Protein AF-A0A8X6QVX4-F1 (afdb_monomer)

pLDDT: mean 80.56, std 15.06, range [40.69, 97.25]

Mean predicted aligned error: 9.74 Å

Organism: Nephila pilipes (NCBI:txid299642)

Nearest PDB structures (foldseek):
  7o9m-assembly1_a  TM=3.312E-01  e=3.839E+00  Homo sapiens
  7a5i-assembly1_a3  TM=3.205E-01  e=4.075E+00  Homo sapiens
  7a5k-assembly1_a3  TM=3.279E-01  e=4.594E+00  Homo sapiens
  8xt3-assembly1_Lp  TM=2.777E-01  e=3.616E+00  Homo sapiens

Solvent-accessible surface area (backbone atoms only — not comparable to full-atom values): 7702 Å² total; per-residue (Å²): 132,97,72,70,75,76,50,76,46,77,44,76,45,80,43,88,92,77,45,73,47,79,46,76,24,53,27,33,75,45,76,50,63,45,95,84,62,86,44,73,48,77,42,82,43,68,60,67,99,67,78,69,75,86,73,85,58,58,79,54,67,68,58,54,50,52,37,46,75,72,70,48,82,70,91,63,50,74,60,79,96,79,72,64,96,66,84,61,88,71,80,70,89,77,87,76,55,72,89,57,41,52,48,70,78,59,43,90,64,78,82,86,125

Structure (mmCIF, N/CA/C/O backbone):
data_AF-A0A8X6QVX4-F1
#
_entry.id   AF-A0A8X6QVX4-F1
#
loop_
_atom_site.group_PDB
_atom_site.id
_atom_site.type_symbol
_atom_site.label_atom_id
_atom_site.label_alt_id
_atom_site.label_comp_id
_atom_site.label_asym_id
_atom_site.label_entity_id
_atom_site.label_seq_id
_atom_site.pdbx_PDB_ins_code
_atom_site.Cartn_x
_atom_site.Cartn_y
_atom_site.Cartn_z
_atom_site.occupancy
_atom_site.B_iso_or_equiv
_atom_site.auth_seq_id
_atom_site.auth_comp_id
_atom_site.auth_asym_id
_atom_site.auth_atom_id
_atom_site.pdbx_PDB_model_num
ATOM 1 N N . MET A 1 1 ? 2.389 8.636 11.834 1.00 57.91 1 MET A N 1
ATOM 2 C CA . MET A 1 1 ? 1.147 8.939 12.582 1.00 57.91 1 MET A CA 1
ATOM 3 C C . MET A 1 1 ? 1.170 8.143 13.879 1.00 57.91 1 MET A C 1
ATOM 5 O O . MET A 1 1 ? 1.582 6.995 13.826 1.00 57.91 1 MET A O 1
ATOM 9 N N . ASN A 1 2 ? 0.762 8.716 15.016 1.00 72.88 2 ASN A N 1
ATOM 10 C CA . ASN A 1 2 ? 0.557 7.946 16.252 1.00 72.88 2 ASN A CA 1
ATOM 11 C C . ASN A 1 2 ? -0.885 7.426 16.263 1.00 72.88 2 ASN A C 1
ATOM 13 O O . ASN A 1 2 ? -1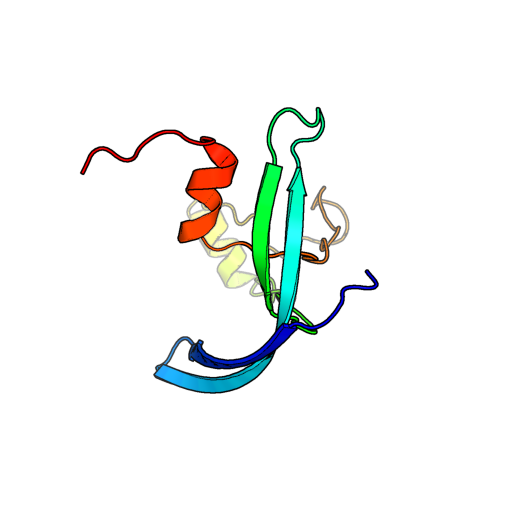.787 8.115 16.733 1.00 72.88 2 ASN A O 1
ATOM 17 N N . LEU A 1 3 ? -1.105 6.250 15.674 1.00 86.31 3 LEU A N 1
ATOM 18 C CA . LEU A 1 3 ? -2.401 5.571 15.674 1.00 86.31 3 LEU A CA 1
ATOM 19 C C . LEU A 1 3 ? -2.431 4.528 16.794 1.00 86.31 3 LEU A C 1
ATOM 21 O O . LEU A 1 3 ? -1.425 3.882 17.082 1.00 86.31 3 LEU A O 1
ATOM 25 N N . LYS A 1 4 ? -3.594 4.347 17.425 1.00 91.25 4 LYS A N 1
ATOM 26 C CA . LYS A 1 4 ? -3.796 3.284 18.414 1.00 91.25 4 LYS A CA 1
ATOM 27 C C . LYS A 1 4 ? -4.087 1.971 17.682 1.00 91.25 4 LYS A C 1
ATOM 29 O O . LYS A 1 4 ? -5.057 1.904 16.931 1.00 91.25 4 LYS A O 1
ATOM 34 N N . GLY A 1 5 ? -3.273 0.945 17.922 1.00 93.12 5 GLY A N 1
ATOM 35 C CA . GLY A 1 5 ? -3.495 -0.392 17.370 1.00 93.12 5 GLY A CA 1
ATOM 36 C C . GLY A 1 5 ? -4.800 -1.019 17.876 1.00 93.12 5 GLY A C 1
ATOM 37 O O . GLY A 1 5 ? -5.148 -0.891 19.052 1.00 93.12 5 GLY A O 1
ATOM 38 N N . LEU A 1 6 ? -5.519 -1.695 16.978 1.00 95.44 6 LEU A N 1
ATOM 39 C CA . LEU A 1 6 ? -6.782 -2.401 17.243 1.00 95.44 6 LEU A CA 1
ATOM 40 C C . LEU A 1 6 ? -6.620 -3.925 17.383 1.00 95.44 6 LEU A C 1
ATOM 42 O O . LEU A 1 6 ? -7.602 -4.644 17.570 1.00 95.44 6 LEU A O 1
ATOM 46 N N . GLY A 1 7 ? -5.385 -4.411 17.291 1.00 96.62 7 GLY A N 1
ATOM 47 C CA . GLY A 1 7 ? -5.028 -5.829 17.267 1.00 96.62 7 GLY A CA 1
ATOM 48 C C . GLY A 1 7 ? -4.478 -6.267 15.912 1.00 96.62 7 GLY A C 1
ATOM 49 O O . GLY A 1 7 ? -4.451 -5.496 14.957 1.00 96.62 7 GLY A O 1
ATOM 50 N N . GLU A 1 8 ? -4.012 -7.502 15.836 1.00 97.25 8 GLU A N 1
ATOM 51 C CA . GLU A 1 8 ? -3.323 -8.025 14.656 1.00 97.25 8 GLU A CA 1
ATOM 52 C C . GLU A 1 8 ? -4.288 -8.731 13.692 1.00 97.25 8 GLU A C 1
ATOM 54 O O . GLU A 1 8 ? -5.405 -9.109 14.066 1.00 97.25 8 GLU A O 1
ATOM 59 N N . LYS A 1 9 ? -3.874 -8.874 12.433 1.00 96.31 9 LYS A N 1
ATOM 60 C CA . LYS A 1 9 ? -4.553 -9.662 11.403 1.00 96.31 9 LYS A CA 1
ATOM 61 C C . LYS A 1 9 ? -3.522 -10.343 10.519 1.00 96.31 9 LYS A C 1
ATOM 63 O O . LYS A 1 9 ? -2.690 -9.672 9.918 1.00 96.31 9 LYS A O 1
ATOM 68 N N . THR A 1 10 ? -3.620 -11.663 10.411 1.00 96.31 10 THR A N 1
ATOM 69 C CA . THR A 1 10 ? -2.843 -12.431 9.436 1.00 96.31 10 THR A CA 1
ATOM 70 C C . THR A 1 10 ? -3.542 -12.402 8.082 1.00 96.31 10 THR A C 1
ATOM 72 O O . THR A 1 10 ? -4.742 -12.675 7.987 1.00 96.31 10 THR A O 1
ATOM 75 N N . VAL A 1 11 ? -2.794 -12.049 7.044 1.00 93.38 11 VAL A N 1
ATOM 76 C CA . VAL A 1 11 ? -3.226 -11.994 5.650 1.00 93.38 11 VAL A CA 1
ATOM 77 C C . VAL A 1 11 ? -2.345 -12.936 4.842 1.00 93.38 11 VAL A C 1
ATOM 79 O O . VAL A 1 11 ? -1.124 -12.908 4.962 1.00 93.38 11 VAL A O 1
ATOM 82 N N . ASN A 1 12 ? -2.969 -13.770 4.012 1.00 92.75 12 ASN A N 1
ATOM 83 C CA . ASN A 1 12 ? -2.251 -14.570 3.027 1.00 92.75 12 ASN A CA 1
ATOM 84 C C . ASN A 1 12 ? -2.149 -13.766 1.731 1.00 92.75 12 ASN A C 1
ATOM 86 O O . ASN A 1 12 ? -3.144 -13.568 1.032 1.00 92.75 12 ASN A O 1
ATOM 90 N N . HIS A 1 13 ? -0.947 -13.295 1.427 1.00 87.75 13 HIS A N 1
ATOM 91 C CA . HIS A 1 13 ? -0.617 -12.611 0.186 1.00 87.75 13 HIS A CA 1
ATOM 92 C C . HIS A 1 13 ? -0.441 -13.632 -0.932 1.00 87.75 13 HIS A C 1
ATOM 94 O O . HIS A 1 13 ? 0.465 -14.463 -0.878 1.00 87.75 13 HIS A O 1
ATOM 100 N N . GLY A 1 14 ? -1.297 -13.558 -1.951 1.00 86.31 14 GLY A N 1
ATOM 101 C CA . GLY A 1 14 ? -1.128 -14.296 -3.201 1.00 86.31 14 GLY A CA 1
ATOM 102 C C . GLY A 1 14 ? -0.295 -13.483 -4.188 1.00 86.31 14 GLY A C 1
ATOM 103 O O . GLY A 1 14 ? -0.681 -12.377 -4.567 1.00 86.31 14 GLY A O 1
ATOM 104 N N . LEU A 1 15 ? 0.841 -14.025 -4.613 1.00 81.00 15 LEU A N 1
ATOM 105 C CA . LEU A 1 15 ? 1.762 -13.399 -5.559 1.00 81.00 15 LEU A CA 1
ATOM 106 C C . LEU A 1 15 ? 1.707 -14.105 -6.920 1.00 81.00 15 LEU A C 1
ATOM 108 O O . LEU A 1 15 ? 1.304 -15.267 -7.044 1.00 81.00 15 LEU A O 1
ATOM 112 N N . PHE A 1 16 ? 2.143 -13.401 -7.968 1.00 80.81 16 PHE A N 1
ATOM 113 C CA . PHE A 1 16 ? 2.265 -13.988 -9.303 1.00 80.81 16 PHE A CA 1
ATOM 114 C C . PHE A 1 16 ? 3.118 -15.264 -9.267 1.00 80.81 16 PHE A C 1
ATOM 116 O O . PHE A 1 16 ? 4.116 -15.344 -8.554 1.00 80.81 16 PHE A O 1
ATOM 123 N N . GLY A 1 17 ? 2.715 -16.270 -10.046 1.00 85.31 17 GLY A N 1
ATOM 124 C CA . GLY A 1 17 ? 3.373 -17.580 -10.053 1.00 85.31 17 GLY A CA 1
ATOM 125 C C . GLY A 1 17 ? 2.884 -18.551 -8.973 1.00 85.31 17 GLY A C 1
ATOM 126 O O . GLY A 1 17 ? 3.463 -19.624 -8.846 1.00 85.31 17 GLY A O 1
ATOM 127 N N . GLY A 1 18 ? 1.822 -18.213 -8.228 1.00 86.06 18 GLY A N 1
ATOM 128 C CA . GLY A 1 18 ? 1.202 -19.112 -7.244 1.00 86.06 18 GLY A CA 1
ATOM 129 C C . GLY A 1 18 ? 1.944 -19.178 -5.909 1.00 86.06 18 GLY A C 1
ATOM 130 O O . GLY A 1 18 ? 1.795 -20.145 -5.170 1.00 86.06 18 GLY A O 1
ATOM 131 N N . ILE A 1 19 ? 2.769 -18.172 -5.615 1.00 87.25 19 ILE A N 1
ATOM 132 C CA . ILE A 1 19 ? 3.463 -18.059 -4.333 1.00 87.25 19 ILE A CA 1
ATOM 133 C C . ILE A 1 19 ? 2.488 -17.460 -3.320 1.00 87.25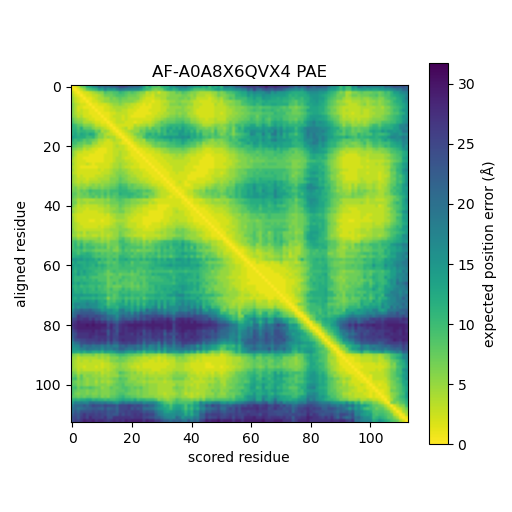 19 ILE A C 1
ATOM 135 O O . ILE A 1 19 ? 1.893 -16.415 -3.578 1.00 87.25 19 ILE A O 1
ATOM 139 N N . GLU A 1 20 ? 2.359 -18.102 -2.164 1.00 91.06 20 GLU A N 1
ATOM 140 C CA . GLU A 1 20 ? 1.569 -17.605 -1.040 1.00 91.06 20 GLU A CA 1
ATOM 141 C C . GLU A 1 20 ? 2.496 -17.267 0.133 1.00 91.06 20 GLU A C 1
ATOM 143 O O . GLU A 1 20 ? 3.375 -18.056 0.484 1.00 91.06 20 GLU A O 1
ATOM 148 N N . CYS A 1 21 ? 2.308 -16.094 0.740 1.00 89.88 21 CYS A N 1
ATOM 149 C CA . CYS A 1 21 ? 3.036 -15.667 1.934 1.00 89.88 21 CYS A CA 1
ATOM 150 C C . CYS A 1 21 ? 2.045 -15.208 3.005 1.00 89.88 21 CYS A C 1
ATOM 152 O O . CYS A 1 21 ? 1.247 -14.308 2.760 1.00 89.88 21 CYS A O 1
ATOM 154 N N . ALA A 1 22 ? 2.083 -15.825 4.184 1.00 94.12 22 ALA A N 1
ATOM 155 C CA . ALA A 1 22 ? 1.270 -15.406 5.319 1.00 94.12 22 ALA A CA 1
ATOM 156 C C . ALA A 1 22 ? 2.023 -14.345 6.127 1.00 94.12 22 ALA A C 1
ATOM 158 O O . ALA A 1 22 ? 3.108 -14.617 6.643 1.00 94.12 22 ALA A O 1
ATOM 159 N N . GLU A 1 23 ? 1.436 -13.162 6.276 1.00 94.31 23 GLU A N 1
ATOM 160 C CA . GLU A 1 23 ? 2.023 -12.056 7.033 1.00 94.31 23 GLU A CA 1
ATOM 161 C C . GLU A 1 23 ? 1.022 -11.504 8.043 1.00 94.31 23 GLU A C 1
ATOM 163 O O . GLU A 1 23 ? -0.181 -11.438 7.790 1.00 94.31 23 GLU A O 1
ATOM 168 N N . THR A 1 24 ? 1.514 -11.138 9.224 1.00 96.44 24 THR A N 1
ATOM 169 C CA . THR A 1 24 ? 0.695 -10.572 10.297 1.00 96.44 24 THR A CA 1
ATOM 170 C C . THR A 1 24 ? 0.913 -9.072 10.365 1.00 96.44 24 THR A C 1
ATOM 172 O O . THR A 1 24 ? 2.041 -8.618 10.535 1.00 96.44 24 THR A O 1
ATOM 175 N N . HIS A 1 25 ? -0.184 -8.324 10.287 1.00 96.50 25 HIS A N 1
ATOM 176 C CA . HIS A 1 25 ? -0.192 -6.867 10.290 1.00 96.50 25 HIS A CA 1
ATOM 177 C C . HIS A 1 25 ? -0.941 -6.330 11.508 1.00 96.50 25 HIS A C 1
ATOM 179 O O . HIS A 1 25 ? -1.968 -6.880 11.923 1.00 96.50 25 HIS A O 1
ATOM 185 N N . GLN A 1 26 ? -0.477 -5.214 12.058 1.00 96.94 26 GLN A N 1
ATOM 186 C CA . GLN A 1 26 ? -1.207 -4.440 13.047 1.00 96.94 26 GLN A CA 1
ATOM 187 C C . GLN A 1 26 ? -2.339 -3.674 12.352 1.00 96.94 26 GLN A C 1
ATOM 189 O O . GLN A 1 26 ? -2.138 -2.933 11.391 1.00 96.94 26 GLN A O 1
ATOM 194 N N . ARG A 1 27 ? -3.558 -3.826 12.869 1.00 96.88 27 ARG A N 1
ATOM 195 C CA . ARG A 1 27 ? -4.729 -3.077 12.407 1.00 96.88 27 ARG A CA 1
ATOM 196 C C . ARG A 1 27 ? -4.828 -1.722 13.085 1.00 96.88 27 ARG A C 1
ATOM 198 O O . ARG A 1 27 ? -4.606 -1.613 14.295 1.00 96.88 27 ARG A O 1
ATOM 205 N N . TYR A 1 28 ? -5.275 -0.730 12.328 1.00 96.06 28 TYR A N 1
ATOM 206 C CA . TYR A 1 28 ? -5.588 0.615 12.797 1.00 96.06 28 TYR A CA 1
ATOM 207 C C . TYR A 1 28 ? -6.913 1.074 12.195 1.00 96.06 28 TYR A C 1
ATOM 209 O O . TYR A 1 28 ? -7.257 0.668 11.091 1.00 96.06 28 TYR A O 1
ATOM 217 N N . ASN A 1 29 ? -7.638 1.949 12.892 1.00 94.50 29 ASN A N 1
ATOM 218 C CA . ASN A 1 29 ? -8.758 2.674 12.293 1.00 94.50 29 ASN A CA 1
ATOM 219 C C . ASN A 1 29 ? -8.299 4.092 11.961 1.00 94.50 29 ASN A C 1
ATOM 221 O O . ASN A 1 29 ? -7.704 4.767 12.808 1.00 94.50 29 ASN A O 1
ATOM 225 N N . ILE A 1 30 ? -8.566 4.527 10.736 1.00 93.06 30 ILE A N 1
ATOM 226 C CA . ILE A 1 30 ? -8.301 5.887 10.276 1.00 93.06 30 ILE A CA 1
ATOM 227 C C . ILE A 1 30 ? -9.595 6.523 9.788 1.00 93.06 30 ILE A C 1
ATOM 229 O O . ILE A 1 30 ? -10.474 5.852 9.252 1.00 93.06 30 ILE A O 1
ATOM 233 N N . THR A 1 31 ? -9.690 7.840 9.928 1.00 91.38 31 THR A N 1
ATOM 234 C CA . THR A 1 31 ? -10.752 8.625 9.299 1.00 91.38 31 THR A CA 1
ATOM 235 C C . THR A 1 31 ? -10.165 9.351 8.101 1.00 91.38 31 THR A C 1
ATOM 237 O O . THR A 1 31 ? -9.255 10.166 8.254 1.00 91.38 31 THR A O 1
ATOM 240 N N . LEU A 1 32 ? -10.685 9.068 6.910 1.00 89.06 32 LEU A N 1
ATOM 241 C CA . LEU A 1 32 ? -10.419 9.882 5.731 1.00 89.06 32 LEU A CA 1
ATOM 242 C C . LEU A 1 32 ? -11.476 10.970 5.634 1.00 89.06 32 LEU A C 1
ATOM 244 O O . LEU A 1 32 ? -12.663 10.699 5.808 1.00 89.06 32 LEU A O 1
ATOM 248 N N . SER A 1 33 ? -11.045 12.189 5.334 1.00 87.94 33 SER A N 1
ATOM 249 C CA . SER A 1 33 ? -11.928 13.320 5.080 1.00 87.94 33 SER A CA 1
ATOM 250 C C . SER A 1 33 ? -11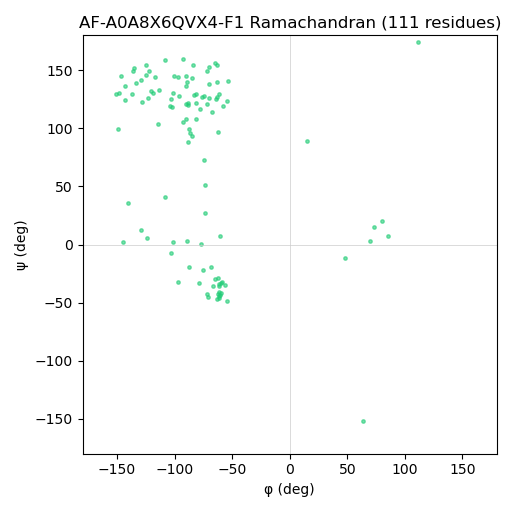.623 13.949 3.727 1.00 87.94 33 SER A C 1
ATOM 252 O O . SER A 1 33 ? -10.475 13.996 3.279 1.00 87.94 33 SER A O 1
ATOM 254 N N . SER A 1 34 ? -12.663 14.449 3.063 1.00 85.12 34 SER A N 1
ATOM 255 C CA . SER A 1 34 ? -12.474 15.319 1.908 1.00 85.12 34 SER A CA 1
ATOM 256 C C . SER A 1 34 ? -11.766 16.607 2.338 1.00 85.12 34 SER A C 1
ATOM 258 O O . SER A 1 34 ? -11.884 17.046 3.482 1.00 85.12 34 SER A O 1
ATOM 260 N N . ILE A 1 35 ? -11.067 17.260 1.407 1.00 87.25 35 ILE A N 1
ATOM 261 C CA . ILE A 1 35 ? -10.288 18.482 1.693 1.00 87.25 35 ILE A CA 1
ATOM 262 C C . ILE A 1 35 ? -11.167 19.585 2.307 1.00 87.25 35 ILE A C 1
ATOM 264 O O . ILE A 1 35 ? -10.731 20.328 3.179 1.00 87.25 35 ILE A O 1
ATOM 268 N N . ASN A 1 36 ? -12.426 19.670 1.874 1.00 87.94 36 ASN A N 1
ATOM 269 C CA . ASN A 1 36 ? -13.413 20.622 2.385 1.00 87.94 36 ASN A CA 1
ATOM 270 C C . ASN A 1 36 ? -14.219 20.105 3.597 1.00 87.94 36 ASN A C 1
ATOM 272 O O . ASN A 1 36 ? -15.160 20.770 4.017 1.00 87.94 36 ASN A O 1
ATOM 276 N N . GLY A 1 37 ? -13.925 18.906 4.109 1.00 85.25 37 GLY A N 1
ATOM 277 C CA . GLY A 1 37 ? -14.616 18.282 5.243 1.00 85.25 37 GLY A CA 1
ATOM 278 C C . GLY A 1 37 ? -16.059 17.825 4.986 1.00 85.25 37 GLY A C 1
ATOM 279 O O . GLY A 1 37 ? -16.708 17.345 5.909 1.00 85.25 37 GLY A O 1
ATOM 280 N N . SER A 1 38 ? -16.574 17.959 3.760 1.00 84.94 38 SER A N 1
ATOM 281 C CA . SER A 1 38 ? -17.956 17.585 3.402 1.00 84.94 38 SER A CA 1
ATOM 282 C C . SER A 1 38 ? -18.237 16.080 3.430 1.00 84.94 38 SER A C 1
ATOM 284 O O . SER A 1 38 ? -19.395 15.674 3.513 1.00 84.94 38 SER A O 1
ATOM 286 N N . TYR A 1 39 ? -17.196 15.256 3.370 1.00 84.81 39 TYR A N 1
ATOM 287 C CA . TYR A 1 39 ? -17.293 13.808 3.445 1.00 84.81 39 TYR A CA 1
ATOM 288 C C . TYR A 1 39 ? -16.252 13.275 4.418 1.00 84.81 39 TYR A C 1
ATOM 290 O O . TYR A 1 39 ? -15.105 13.730 4.422 1.00 84.81 39 TYR A O 1
ATOM 298 N N . ASN A 1 40 ? -16.651 12.290 5.216 1.00 88.69 40 ASN A N 1
ATOM 299 C CA . ASN A 1 40 ? -15.756 11.497 6.033 1.00 88.69 40 ASN A CA 1
ATOM 300 C C . ASN A 1 40 ? -16.131 10.015 5.949 1.00 88.69 40 ASN A C 1
ATOM 302 O O . ASN A 1 40 ? -17.292 9.653 5.759 1.00 88.69 40 ASN A O 1
ATOM 306 N N . CYS A 1 41 ? -15.133 9.152 6.083 1.00 86.12 41 CYS A N 1
ATOM 307 C CA . CYS A 1 41 ? -15.356 7.728 6.260 1.00 86.12 41 CYS A CA 1
ATOM 308 C C . CYS A 1 41 ? -14.280 7.125 7.153 1.00 86.12 41 CYS A C 1
ATOM 310 O O . CYS A 1 41 ? -13.110 7.513 7.098 1.00 86.12 41 CYS A O 1
ATOM 312 N N . GLU A 1 42 ? -14.682 6.143 7.946 1.00 90.50 42 GLU A N 1
ATOM 313 C CA . GLU A 1 42 ? -13.758 5.316 8.710 1.00 90.50 42 GLU A CA 1
ATOM 314 C C . GLU A 1 42 ? -13.319 4.106 7.885 1.00 90.50 42 GLU A C 1
ATOM 316 O O . GLU A 1 42 ? -14.119 3.508 7.158 1.00 90.50 42 GLU A O 1
ATOM 321 N N . LEU A 1 43 ? -12.037 3.766 7.987 1.00 91.38 43 LEU A N 1
ATOM 322 C CA . LEU A 1 43 ? -11.421 2.636 7.308 1.00 91.38 43 LEU A CA 1
ATOM 323 C C . LEU A 1 43 ? -10.487 1.912 8.274 1.00 91.38 43 LEU A C 1
ATOM 325 O O . LEU A 1 43 ? -9.595 2.521 8.870 1.00 91.38 43 LEU A O 1
ATOM 329 N N . GLU A 1 44 ? -10.655 0.595 8.362 1.00 92.31 44 GLU A N 1
ATOM 330 C CA . GLU A 1 44 ? -9.636 -0.265 8.950 1.00 92.31 44 GLU A CA 1
ATOM 331 C C . GLU A 1 44 ? -8.497 -0.439 7.939 1.00 92.31 44 GLU A C 1
ATOM 333 O O . GLU A 1 44 ? -8.727 -0.821 6.792 1.00 92.31 44 GLU A O 1
ATOM 338 N N . VAL A 1 45 ? -7.270 -0.155 8.367 1.00 94.06 45 VAL A N 1
ATOM 339 C CA . VAL A 1 45 ? -6.053 -0.292 7.563 1.00 94.06 45 VAL A CA 1
ATOM 340 C C . VAL A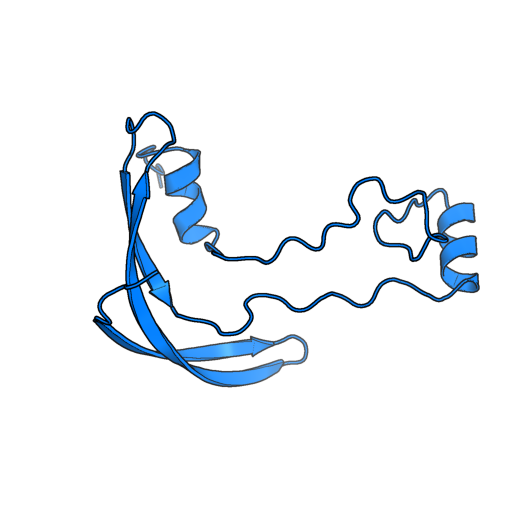 1 45 ? -5.038 -1.171 8.279 1.00 94.06 45 VAL A C 1
ATOM 342 O O . VAL A 1 45 ? -5.044 -1.284 9.508 1.00 94.06 45 VAL A O 1
ATOM 345 N N . LEU A 1 46 ? -4.169 -1.794 7.493 1.00 95.38 46 LEU A N 1
ATOM 346 C CA . LEU A 1 46 ? -3.050 -2.605 7.960 1.00 95.38 46 LEU A CA 1
ATOM 347 C C . LEU A 1 46 ? -1.767 -1.780 7.874 1.00 95.38 46 LEU A C 1
ATOM 349 O O . LEU A 1 46 ? -1.632 -0.971 6.951 1.00 95.38 46 LEU A O 1
ATOM 353 N N . ASP A 1 47 ? -0.841 -1.959 8.815 1.00 94.81 47 ASP A N 1
ATOM 354 C CA . ASP A 1 47 ? 0.510 -1.453 8.602 1.00 94.81 47 ASP A CA 1
ATOM 355 C C . ASP A 1 47 ? 1.256 -2.273 7.562 1.00 94.81 47 ASP A C 1
ATOM 357 O O . ASP A 1 47 ? 1.064 -3.474 7.384 1.00 94.81 47 ASP A O 1
ATOM 361 N N . GLU A 1 48 ? 2.142 -1.573 6.873 1.00 92.50 48 GLU A N 1
ATOM 362 C CA . GLU A 1 48 ? 3.063 -2.171 5.938 1.00 92.50 48 GLU A CA 1
ATOM 363 C C . GLU A 1 48 ? 4.337 -1.333 5.950 1.00 92.50 48 GLU A C 1
ATOM 365 O O . GLU A 1 48 ? 4.285 -0.102 5.854 1.00 92.50 48 GLU A O 1
ATOM 370 N N . LYS A 1 49 ? 5.495 -1.985 6.087 1.00 89.38 49 LYS A N 1
ATOM 371 C CA . LYS A 1 49 ? 6.780 -1.276 6.109 1.00 89.38 49 LYS A CA 1
ATOM 372 C C . LYS A 1 49 ? 7.060 -0.652 4.748 1.00 89.38 49 LYS A C 1
ATOM 374 O O . LYS A 1 49 ? 7.664 0.417 4.673 1.00 89.38 49 LYS A O 1
ATOM 379 N N . LYS A 1 50 ? 6.665 -1.340 3.674 1.00 87.69 50 LYS A N 1
ATOM 380 C CA . LYS A 1 50 ? 6.830 -0.863 2.304 1.00 87.69 50 LYS A CA 1
ATOM 381 C C . LYS A 1 50 ? 5.705 -1.386 1.417 1.00 87.69 50 LYS A C 1
ATOM 383 O O . LYS A 1 50 ? 5.787 -2.491 0.900 1.00 87.69 50 LYS A O 1
ATOM 388 N N . ILE A 1 51 ? 4.702 -0.542 1.180 1.00 88.06 51 ILE A N 1
ATOM 389 C CA . ILE A 1 51 ? 3.524 -0.891 0.369 1.00 88.06 51 ILE A CA 1
ATOM 390 C C . ILE A 1 51 ? 3.907 -1.282 -1.063 1.00 88.06 51 ILE A C 1
ATOM 392 O O . ILE A 1 51 ? 3.348 -2.214 -1.631 1.00 88.06 51 ILE A O 1
ATOM 396 N N . CYS A 1 52 ? 4.847 -0.557 -1.673 1.00 82.00 52 CYS A N 1
ATOM 397 C CA . CYS A 1 52 ? 5.315 -0.861 -3.017 1.00 82.00 52 CYS A CA 1
ATOM 398 C C . CYS A 1 52 ? 6.815 -0.601 -3.137 1.00 82.00 52 CYS A C 1
ATOM 400 O O . CYS A 1 52 ? 7.344 0.407 -2.655 1.00 82.00 52 CYS A O 1
ATOM 402 N N . ALA A 1 53 ? 7.517 -1.530 -3.779 1.00 76.56 53 ALA A N 1
ATOM 403 C CA . ALA A 1 53 ? 8.899 -1.331 -4.169 1.00 76.56 53 ALA A CA 1
ATOM 404 C C . ALA A 1 53 ? 8.993 -0.579 -5.496 1.00 76.56 53 ALA A C 1
ATOM 406 O O . ALA A 1 53 ? 8.089 -0.626 -6.322 1.00 76.56 53 ALA A O 1
ATOM 407 N N . SER A 1 54 ? 10.118 0.105 -5.703 1.00 74.00 54 SER A N 1
ATOM 408 C CA . SER A 1 54 ? 10.467 0.618 -7.022 1.00 74.00 54 SER A CA 1
ATOM 409 C C . SER A 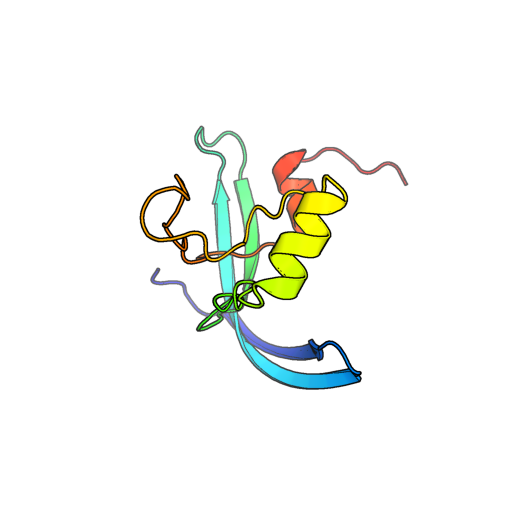1 54 ? 10.443 -0.538 -8.014 1.00 74.00 54 SER A C 1
ATOM 411 O O . SER A 1 54 ? 11.145 -1.534 -7.812 1.00 74.00 54 SER A O 1
ATOM 413 N N . LEU A 1 55 ? 9.646 -0.396 -9.066 1.00 74.12 55 LEU A N 1
ATOM 414 C CA . LEU A 1 55 ? 9.678 -1.338 -10.168 1.00 74.12 55 LEU A CA 1
ATOM 415 C C . LEU A 1 55 ? 10.992 -1.146 -10.935 1.00 74.12 55 LEU A C 1
ATOM 417 O O . LEU A 1 55 ? 11.440 -0.006 -11.110 1.00 74.12 55 LEU A O 1
ATOM 421 N N . PRO A 1 56 ? 11.653 -2.237 -11.351 1.00 74.94 56 PRO A N 1
ATOM 422 C CA . PRO A 1 56 ? 12.798 -2.122 -12.233 1.00 74.94 56 PRO A CA 1
ATOM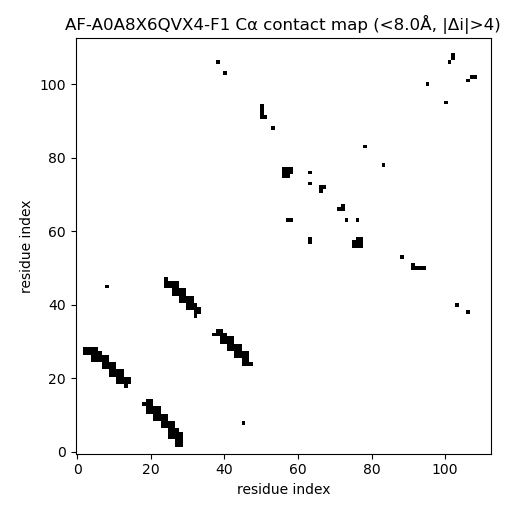 423 C C . PRO A 1 56 ? 12.335 -1.513 -13.560 1.00 74.94 56 PRO A C 1
ATOM 425 O O . PRO A 1 56 ? 11.402 -2.016 -14.184 1.00 74.94 56 PRO A O 1
ATOM 428 N N . ARG A 1 57 ? 12.995 -0.433 -13.987 1.00 77.12 57 ARG A N 1
ATOM 429 C CA . ARG A 1 57 ? 12.732 0.183 -15.293 1.00 77.12 57 ARG A CA 1
ATOM 430 C C . ARG A 1 57 ? 13.224 -0.727 -16.413 1.00 77.12 57 ARG A C 1
ATOM 432 O O . ARG A 1 57 ? 14.200 -1.461 -16.237 1.00 77.12 57 ARG A O 1
ATOM 439 N N . MET A 1 58 ? 12.605 -0.621 -17.587 1.00 76.81 58 MET A N 1
ATOM 440 C CA . MET A 1 58 ? 13.118 -1.294 -18.779 1.00 76.81 58 MET A CA 1
ATOM 441 C C . MET A 1 58 ? 14.489 -0.715 -19.151 1.00 76.81 58 MET A C 1
ATOM 443 O O . MET A 1 58 ? 14.631 0.497 -19.328 1.00 76.81 58 MET A O 1
ATOM 447 N N . ASN A 1 59 ? 15.484 -1.594 -19.260 1.00 77.62 59 ASN A N 1
ATOM 448 C CA . ASN A 1 59 ? 16.886 -1.246 -19.499 1.00 77.62 59 ASN A CA 1
ATOM 449 C C . ASN A 1 59 ? 17.519 -2.020 -20.673 1.00 77.62 59 ASN A C 1
ATOM 451 O O . ASN A 1 59 ? 18.735 -1.997 -20.834 1.00 77.62 59 ASN A O 1
ATOM 455 N N . ASP A 1 60 ? 16.709 -2.706 -21.484 1.00 85.75 60 ASP A N 1
ATOM 456 C CA . ASP A 1 60 ? 17.166 -3.384 -22.699 1.00 85.75 60 ASP A CA 1
ATOM 457 C C . ASP A 1 60 ? 17.024 -2.450 -23.908 1.00 85.75 60 ASP A C 1
ATOM 459 O O . ASP A 1 60 ? 15.927 -2.233 -24.429 1.00 85.75 60 ASP A O 1
ATOM 463 N N . ASP A 1 61 ? 18.153 -1.921 -24.376 1.00 84.06 61 ASP A N 1
ATOM 464 C CA . ASP A 1 61 ? 18.219 -1.004 -25.514 1.00 84.06 61 ASP A CA 1
ATOM 465 C C . ASP A 1 61 ? 17.666 -1.594 -26.819 1.00 84.06 61 ASP A C 1
ATOM 467 O O . ASP A 1 61 ? 17.120 -0.855 -27.644 1.00 84.06 61 ASP A O 1
ATOM 471 N N . ASN A 1 62 ? 17.805 -2.905 -27.043 1.00 89.44 62 ASN A N 1
ATOM 472 C CA . ASN A 1 62 ? 17.285 -3.549 -28.250 1.00 89.44 62 ASN A CA 1
ATOM 473 C C . ASN A 1 62 ? 15.762 -3.631 -28.191 1.00 89.44 62 ASN A C 1
ATOM 475 O O . ASN A 1 62 ? 15.088 -3.311 -29.172 1.00 89.44 62 ASN A O 1
ATOM 479 N N . CYS A 1 63 ? 15.225 -3.994 -27.026 1.00 86.44 63 CYS A N 1
ATOM 480 C CA . CYS A 1 63 ? 13.788 -4.006 -26.784 1.00 86.44 63 CYS A CA 1
ATOM 481 C C . CYS A 1 63 ? 13.189 -2.596 -26.923 1.00 86.44 63 CYS A C 1
ATOM 483 O O . CYS A 1 63 ? 12.206 -2.406 -27.639 1.00 86.44 63 CYS A O 1
ATOM 485 N N . LEU A 1 64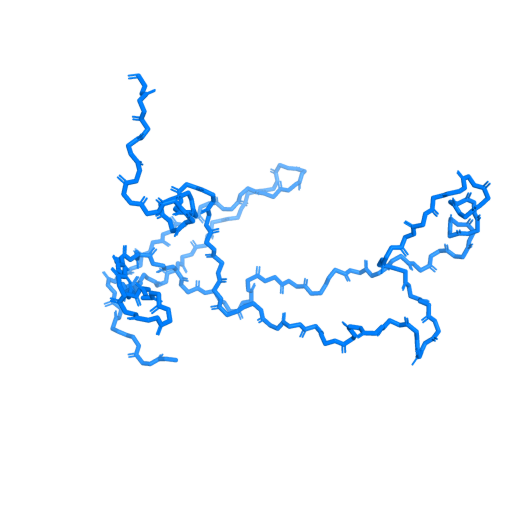 ? 13.833 -1.583 -26.330 1.00 85.94 64 LEU A N 1
ATOM 486 C CA . LEU A 1 64 ? 13.403 -0.184 -26.411 1.00 85.94 64 LEU A CA 1
ATOM 487 C C . LEU A 1 64 ? 13.377 0.339 -27.853 1.00 85.94 64 LEU A C 1
ATOM 489 O O . LEU A 1 64 ? 12.414 0.997 -28.252 1.00 85.94 64 LEU A O 1
ATOM 493 N N . LYS A 1 65 ? 14.408 0.034 -28.651 1.00 86.69 65 LYS A N 1
ATOM 494 C CA . LYS A 1 65 ? 14.443 0.389 -30.079 1.00 86.69 65 LYS A CA 1
ATOM 495 C C . LYS A 1 65 ? 13.332 -0.305 -30.855 1.00 86.69 65 LYS A C 1
ATOM 497 O O . LYS A 1 65 ? 12.612 0.363 -31.585 1.00 86.69 65 LYS A O 1
ATOM 502 N N . HIS A 1 66 ? 13.147 -1.607 -30.648 1.00 91.25 66 HIS A N 1
ATOM 503 C CA . HIS A 1 66 ? 12.113 -2.361 -31.347 1.00 91.25 66 HIS A CA 1
ATOM 504 C C . HIS A 1 66 ? 10.703 -1.839 -31.037 1.00 91.25 66 HIS A C 1
ATOM 506 O O . HIS A 1 66 ? 9.905 -1.629 -31.947 1.00 91.25 66 HIS A O 1
ATOM 512 N N . LEU A 1 67 ? 10.407 -1.562 -29.764 1.00 89.50 67 LEU A N 1
ATOM 513 C CA . LEU A 1 67 ? 9.129 -0.981 -29.350 1.00 89.50 67 LEU A CA 1
ATOM 514 C C . LEU A 1 67 ? 8.917 0.401 -29.977 1.00 89.50 67 LEU A C 1
ATOM 516 O O . LEU A 1 67 ? 7.834 0.681 -30.490 1.00 89.50 67 LEU A O 1
ATOM 520 N N . LYS A 1 68 ? 9.965 1.227 -30.037 1.00 87.25 68 LYS A N 1
ATOM 521 C CA . LYS A 1 68 ? 9.918 2.523 -30.718 1.00 87.25 68 LYS A CA 1
ATOM 522 C C . LYS A 1 68 ? 9.648 2.389 -32.221 1.00 87.25 68 LYS A C 1
ATOM 524 O O . LYS A 1 68 ? 8.841 3.154 -32.744 1.00 87.25 68 LYS A O 1
ATOM 529 N N . ASP A 1 69 ? 10.277 1.431 -32.898 1.00 92.94 69 ASP A N 1
ATOM 530 C CA . ASP A 1 69 ? 10.069 1.172 -34.331 1.00 92.94 69 ASP A CA 1
ATOM 531 C C . ASP A 1 69 ? 8.635 0.698 -34.624 1.00 92.94 69 ASP A C 1
ATOM 533 O O . ASP A 1 69 ? 8.078 1.003 -35.678 1.00 92.94 69 ASP A O 1
ATOM 537 N N . LEU A 1 70 ? 7.999 0.020 -33.662 1.00 94.50 70 LEU A N 1
ATOM 538 C CA . LEU A 1 70 ? 6.575 -0.333 -33.694 1.00 94.50 70 LEU A CA 1
ATOM 539 C C . LEU A 1 70 ? 5.639 0.843 -33.351 1.00 94.50 70 LEU A C 1
ATOM 541 O O . LEU A 1 70 ? 4.421 0.669 -33.319 1.00 94.50 70 LEU A O 1
ATOM 545 N N . GLY A 1 71 ? 6.175 2.035 -33.073 1.00 89.00 71 GLY A N 1
ATOM 546 C CA . GLY A 1 71 ? 5.399 3.201 -32.646 1.00 89.00 71 GLY A CA 1
ATOM 547 C C . GLY A 1 71 ? 4.887 3.117 -31.203 1.00 89.00 71 GLY A C 1
ATOM 548 O O . GLY A 1 71 ? 4.005 3.886 -30.824 1.00 89.00 71 GLY A O 1
ATOM 549 N N . ILE A 1 72 ? 5.422 2.200 -30.390 1.00 87.38 72 ILE A N 1
ATOM 550 C CA . ILE A 1 72 ? 5.063 2.026 -28.981 1.00 87.38 72 ILE A CA 1
ATOM 551 C C . ILE A 1 72 ? 5.973 2.911 -28.125 1.00 87.38 72 ILE A C 1
ATOM 553 O O . ILE A 1 72 ? 7.196 2.774 -28.123 1.00 87.38 72 ILE A O 1
ATOM 557 N N . LEU A 1 73 ? 5.363 3.821 -27.367 1.00 79.00 73 LEU A N 1
ATOM 558 C CA . LEU A 1 73 ? 6.060 4.689 -26.422 1.00 79.00 73 LEU A CA 1
ATOM 559 C C . LEU A 1 73 ? 6.001 4.085 -25.018 1.00 79.00 73 LEU A C 1
ATOM 561 O O . LEU A 1 73 ? 4.920 3.784 -24.516 1.00 79.00 73 LEU A O 1
ATOM 565 N N . ILE A 1 74 ? 7.159 3.950 -24.371 1.00 75.00 74 ILE A N 1
ATOM 566 C CA . ILE A 1 74 ? 7.259 3.491 -22.983 1.00 75.00 74 ILE A CA 1
ATOM 567 C C . ILE A 1 74 ? 7.496 4.700 -22.086 1.00 75.00 74 ILE A C 1
ATOM 569 O O . ILE A 1 74 ? 8.511 5.383 -22.210 1.00 75.00 74 ILE A O 1
ATOM 573 N N . SER A 1 75 ? 6.564 4.955 -21.169 1.00 71.38 75 SER A N 1
ATOM 574 C CA . SER A 1 75 ? 6.683 6.027 -20.175 1.00 71.38 75 SER A CA 1
ATOM 575 C C . SER A 1 75 ? 7.649 5.694 -19.034 1.00 71.38 75 SER A C 1
ATOM 577 O O . SER A 1 75 ? 8.145 6.606 -18.384 1.00 71.38 75 SER A O 1
ATOM 579 N N . ASP A 1 76 ? 7.918 4.407 -18.800 1.00 65.75 76 ASP A N 1
ATOM 580 C CA . ASP A 1 76 ? 8.797 3.886 -17.740 1.00 65.75 76 ASP A CA 1
ATOM 581 C C . ASP A 1 76 ? 10.127 3.326 -18.291 1.00 65.75 76 ASP A C 1
ATOM 583 O O . ASP A 1 76 ? 10.610 2.257 -17.912 1.00 65.75 76 ASP A O 1
ATOM 587 N N . ALA A 1 77 ? 10.705 4.026 -19.269 1.00 64.81 77 ALA A N 1
ATOM 588 C CA . ALA A 1 77 ? 12.029 3.712 -19.793 1.00 64.81 77 ALA A CA 1
ATOM 589 C C . ALA A 1 77 ? 13.104 4.472 -19.002 1.00 64.81 77 ALA A C 1
ATOM 591 O O . ALA A 1 77 ? 12.912 5.619 -18.590 1.00 64.81 77 ALA A O 1
ATOM 592 N N . MET A 1 78 ? 14.271 3.856 -18.808 1.00 58.34 78 MET A N 1
ATOM 593 C CA . MET A 1 78 ? 15.443 4.539 -18.255 1.00 58.34 78 MET A CA 1
ATOM 594 C C . MET A 1 78 ? 16.054 5.467 -19.322 1.00 58.34 78 MET A C 1
ATOM 596 O O . MET A 1 78 ? 17.089 5.176 -19.907 1.00 58.34 78 MET A O 1
ATOM 600 N N . ILE A 1 79 ? 15.381 6.5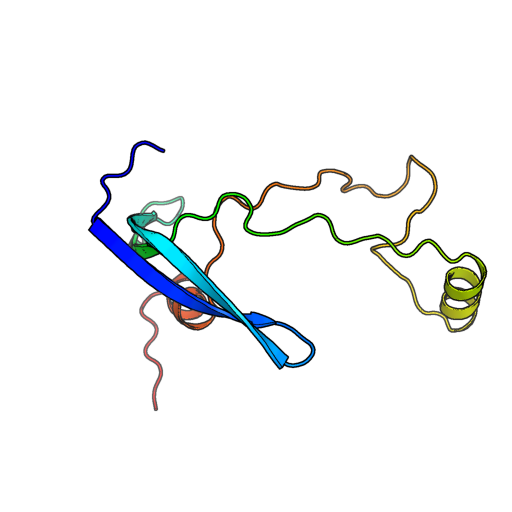80 -19.621 1.00 54.66 79 ILE A N 1
ATOM 601 C CA . ILE A 1 79 ? 15.844 7.571 -20.598 1.00 54.66 79 ILE A CA 1
ATOM 602 C C . ILE A 1 79 ? 16.756 8.560 -19.862 1.00 54.66 79 ILE A C 1
ATOM 604 O O . ILE A 1 79 ? 16.268 9.427 -19.140 1.00 54.66 79 ILE A O 1
ATOM 608 N N . ASN A 1 80 ? 18.073 8.371 -19.991 1.00 48.12 80 ASN A N 1
ATOM 609 C CA . ASN A 1 80 ? 19.138 9.362 -19.792 1.00 48.12 80 ASN A CA 1
ATOM 610 C C . ASN A 1 80 ? 18.720 10.659 -19.052 1.00 48.12 80 ASN A C 1
ATOM 612 O O . ASN A 1 80 ? 18.327 11.656 -19.656 1.00 48.12 80 ASN A O 1
ATOM 616 N N . GLU A 1 81 ? 18.841 10.594 -17.724 1.00 47.12 81 GLU A N 1
ATOM 617 C CA . GLU A 1 81 ? 19.104 11.616 -16.689 1.00 47.12 81 GLU A CA 1
ATOM 618 C C . GLU A 1 81 ? 18.333 12.953 -16.648 1.00 47.12 81 GLU A C 1
ATOM 620 O O . GLU A 1 81 ? 18.460 13.662 -15.652 1.00 47.12 81 GLU A O 1
ATOM 625 N N . LYS A 1 82 ? 17.548 13.363 -17.656 1.00 43.94 82 LYS A N 1
ATOM 626 C CA . LYS A 1 82 ? 16.936 14.715 -17.659 1.00 43.94 82 LYS A CA 1
ATOM 627 C C . LYS A 1 82 ? 15.543 14.865 -18.264 1.00 43.94 82 LYS A C 1
ATOM 629 O O . LYS A 1 82 ? 15.050 15.988 -18.309 1.00 43.94 82 LYS A O 1
ATOM 634 N N . SER A 1 83 ? 14.887 13.804 -18.734 1.00 42.00 83 SER A N 1
ATOM 635 C CA . SER A 1 83 ? 13.615 13.968 -19.471 1.00 42.00 83 SER A CA 1
ATOM 636 C C . SER A 1 83 ? 12.403 13.216 -18.925 1.00 42.00 83 SER A C 1
ATOM 638 O O . SER A 1 83 ? 11.313 13.353 -19.476 1.00 42.00 83 SER A O 1
ATOM 640 N N . CYS A 1 84 ? 12.511 12.555 -17.773 1.00 40.69 84 CYS A N 1
ATOM 641 C CA . CYS A 1 84 ? 11.318 12.186 -17.017 1.00 40.69 84 CYS A CA 1
ATOM 642 C C . CYS A 1 84 ? 10.942 13.364 -16.104 1.00 40.69 84 CYS A C 1
ATOM 644 O O . CYS A 1 84 ? 11.470 13.507 -15.007 1.00 40.69 84 CYS A O 1
ATOM 646 N N . LEU A 1 85 ? 10.015 14.220 -16.546 1.00 40.94 85 LEU A N 1
ATOM 647 C CA . LEU A 1 85 ? 9.492 15.383 -15.797 1.00 40.94 85 LEU A CA 1
ATOM 648 C C . LEU A 1 85 ? 8.804 15.026 -14.452 1.00 40.94 85 LEU A C 1
ATOM 650 O O . LEU A 1 85 ? 8.220 15.891 -13.808 1.00 40.94 85 LEU A O 1
ATOM 654 N N . TYR A 1 86 ? 8.879 13.765 -14.022 1.00 45.47 86 TYR A N 1
ATOM 655 C CA . TYR A 1 86 ? 8.251 13.205 -12.829 1.00 45.47 86 TYR A CA 1
ATOM 656 C C . TYR A 1 86 ? 9.173 12.211 -12.089 1.00 45.47 86 TYR A C 1
ATOM 658 O O . TYR A 1 86 ? 8.708 11.231 -11.516 1.00 45.47 86 TYR A O 1
ATOM 666 N N . GLU A 1 87 ? 10.492 12.445 -12.047 1.00 50.41 87 GLU A N 1
ATOM 667 C CA . GLU A 1 87 ? 11.420 11.654 -11.209 1.00 50.41 87 GLU A CA 1
ATOM 668 C C . GLU A 1 87 ? 11.316 11.973 -9.707 1.00 50.41 87 GLU A C 1
ATOM 670 O O . GLU A 1 87 ? 12.302 12.211 -9.013 1.00 50.41 87 GLU A O 1
ATOM 675 N N . LYS A 1 88 ? 10.103 11.948 -9.163 1.00 54.00 88 LYS A N 1
ATOM 676 C CA . LYS A 1 88 ? 9.921 11.726 -7.736 1.00 54.00 88 LYS A CA 1
ATOM 677 C C . LYS A 1 88 ? 9.205 10.399 -7.606 1.00 54.00 88 LYS A C 1
ATOM 679 O O . LYS A 1 88 ? 8.010 10.316 -7.866 1.00 54.00 88 LYS A O 1
ATOM 684 N N . ILE A 1 89 ? 9.948 9.360 -7.223 1.00 60.03 89 ILE A N 1
ATOM 685 C CA . ILE A 1 89 ? 9.335 8.134 -6.711 1.00 60.03 89 ILE A CA 1
ATOM 686 C C . ILE A 1 89 ? 8.599 8.568 -5.444 1.00 60.03 89 ILE A C 1
ATOM 688 O O . ILE A 1 89 ? 9.212 8.802 -4.403 1.00 60.03 89 ILE A O 1
ATOM 692 N N . LEU A 1 90 ? 7.299 8.817 -5.578 1.00 67.94 90 LEU A N 1
ATOM 693 C CA . LEU A 1 90 ? 6.456 9.187 -4.457 1.00 67.94 90 LEU A CA 1
ATOM 694 C C . LEU A 1 90 ? 6.266 7.935 -3.610 1.00 67.94 90 LEU A C 1
ATOM 696 O O . LEU A 1 90 ? 5.805 6.903 -4.095 1.00 67.94 90 LEU A O 1
ATOM 700 N N . GLU A 1 91 ? 6.670 8.028 -2.350 1.00 82.00 91 GLU A N 1
ATOM 701 C CA . GLU A 1 91 ? 6.387 6.995 -1.368 1.00 82.00 91 GLU A CA 1
ATOM 702 C C . GLU A 1 91 ? 4.869 6.855 -1.214 1.00 82.00 91 GLU A C 1
ATOM 704 O O . GLU A 1 91 ? 4.154 7.843 -1.037 1.00 82.00 91 GLU A O 1
ATOM 709 N N . ILE A 1 92 ? 4.371 5.621 -1.297 1.00 87.75 92 ILE A N 1
ATOM 710 C CA . ILE A 1 92 ? 2.959 5.338 -1.058 1.00 87.75 92 ILE A CA 1
ATOM 711 C C . ILE A 1 92 ? 2.767 5.254 0.453 1.00 87.75 92 ILE A C 1
ATOM 713 O O . ILE A 1 92 ? 3.200 4.291 1.078 1.00 87.75 92 ILE A O 1
ATOM 717 N N . ASN A 1 93 ? 2.122 6.263 1.038 1.00 88.69 93 ASN A N 1
ATOM 718 C CA . ASN A 1 93 ? 1.816 6.268 2.471 1.00 88.69 93 ASN A CA 1
ATOM 719 C C . ASN A 1 93 ? 0.488 5.572 2.810 1.00 88.69 93 ASN A C 1
ATOM 721 O O . ASN A 1 93 ? 0.265 5.223 3.965 1.00 88.69 93 ASN A O 1
ATOM 725 N N . LEU A 1 94 ? -0.403 5.403 1.829 1.00 91.00 94 LEU A N 1
ATOM 726 C CA . LEU A 1 94 ? -1.699 4.749 1.991 1.00 91.00 94 LEU A CA 1
ATOM 727 C C . LEU A 1 94 ? -2.112 4.095 0.668 1.00 91.00 94 LEU A C 1
ATOM 729 O O . LEU A 1 94 ? -2.109 4.754 -0.371 1.00 91.00 94 LEU A O 1
ATOM 733 N N . LEU A 1 95 ? -2.488 2.818 0.718 1.00 91.81 95 LEU A N 1
ATOM 734 C CA . LEU A 1 95 ? -3.055 2.071 -0.405 1.00 91.81 95 LEU A CA 1
ATOM 735 C C . LEU A 1 95 ? -4.464 1.615 -0.038 1.00 91.81 95 LEU A C 1
ATOM 737 O O . LEU A 1 95 ? -4.679 1.058 1.035 1.00 91.81 95 LEU A O 1
ATOM 741 N N . ILE A 1 96 ? -5.420 1.873 -0.928 1.00 91.25 96 ILE A N 1
ATOM 742 C CA . ILE A 1 96 ? -6.838 1.586 -0.710 1.00 91.25 96 ILE A CA 1
ATOM 743 C C . ILE A 1 96 ? -7.308 0.677 -1.840 1.00 91.2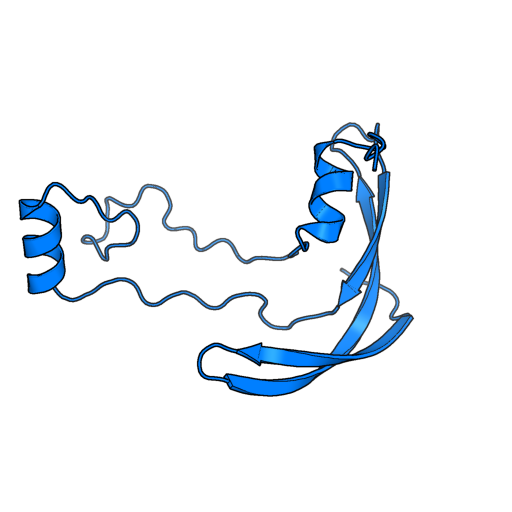5 96 ILE A C 1
ATOM 745 O O . ILE A 1 96 ? -7.137 1.006 -3.015 1.00 91.25 96 ILE A O 1
ATOM 749 N N . GLY A 1 97 ? -7.893 -0.463 -1.477 1.00 89.38 97 GLY A N 1
ATOM 750 C CA . GLY A 1 97 ? -8.473 -1.402 -2.431 1.00 89.38 97 GLY A CA 1
ATOM 751 C C . GLY A 1 97 ? -9.675 -0.812 -3.172 1.00 89.38 97 GLY A C 1
ATOM 752 O O . GLY A 1 97 ? -10.336 0.118 -2.704 1.00 89.38 97 GLY A O 1
ATOM 753 N N . ALA A 1 98 ? -9.971 -1.352 -4.355 1.00 85.56 98 ALA A N 1
ATOM 754 C CA . ALA A 1 98 ? -11.076 -0.880 -5.195 1.00 85.56 98 ALA A CA 1
ATOM 755 C C . ALA A 1 98 ? -12.458 -1.045 -4.526 1.00 85.56 98 ALA A C 1
ATOM 757 O O . ALA A 1 98 ? -13.369 -0.249 -4.760 1.00 85.56 98 ALA A O 1
ATOM 758 N N . ASP A 1 99 ? -12.582 -2.045 -3.656 1.00 82.25 99 ASP A N 1
ATOM 759 C CA . ASP A 1 99 ? -13.732 -2.330 -2.796 1.00 82.25 99 ASP A CA 1
ATOM 760 C C . ASP A 1 99 ? -14.080 -1.172 -1.844 1.00 82.25 99 ASP A C 1
ATOM 762 O O . ASP A 1 99 ? -15.256 -0.916 -1.566 1.00 82.25 99 ASP A O 1
ATOM 766 N N . HIS A 1 100 ? -13.072 -0.423 -1.399 1.00 82.75 100 HIS A N 1
ATOM 767 C CA . HIS A 1 100 ? -13.241 0.786 -0.597 1.00 82.75 100 HIS A CA 1
ATOM 768 C C . HIS A 1 100 ? -13.182 2.070 -1.434 1.00 82.75 100 HIS A C 1
ATOM 770 O O . HIS A 1 100 ? -13.895 3.030 -1.130 1.00 82.75 100 HIS A O 1
ATOM 776 N N . ALA A 1 101 ? -12.396 2.089 -2.515 1.00 84.75 101 ALA A N 1
ATOM 777 C CA . ALA A 1 101 ? -12.200 3.272 -3.351 1.00 84.75 101 ALA A CA 1
ATOM 778 C C . ALA A 1 101 ? -13.498 3.771 -3.997 1.00 84.75 101 ALA A C 1
ATOM 780 O O . ALA A 1 101 ? -13.706 4.979 -4.081 1.00 84.75 101 ALA A O 1
ATOM 781 N N . GLY A 1 102 ? -14.406 2.872 -4.395 1.00 79.88 102 GLY A N 1
ATOM 782 C CA . GLY A 1 102 ? -15.703 3.268 -4.954 1.00 79.88 102 GLY A CA 1
ATOM 783 C C . GLY A 1 102 ? -16.473 4.209 -4.024 1.00 79.88 102 GLY A C 1
ATOM 784 O O . GLY A 1 102 ? -16.872 5.294 -4.437 1.00 79.88 102 GLY A O 1
ATOM 785 N N . LYS A 1 103 ? -16.572 3.860 -2.733 1.00 77.81 103 LYS A N 1
ATOM 786 C CA . LYS A 1 103 ? -17.250 4.683 -1.714 1.00 77.81 103 LYS A CA 1
ATOM 787 C C . LYS A 1 103 ? -16.595 6.056 -1.539 1.00 77.81 103 LYS A C 1
ATOM 789 O O . LYS A 1 103 ? -17.298 7.032 -1.297 1.00 77.81 103 LYS A O 1
ATOM 794 N N . LEU A 1 104 ? -15.271 6.135 -1.684 1.00 79.19 104 LEU A N 1
ATOM 795 C CA . LEU A 1 104 ? -14.522 7.391 -1.593 1.00 79.19 104 LEU A CA 1
ATOM 796 C C . LEU A 1 104 ? -14.783 8.301 -2.792 1.00 79.19 104 LEU A C 1
ATOM 798 O O . LEU A 1 104 ? -14.984 9.500 -2.628 1.00 79.19 104 LEU A O 1
ATOM 802 N N . LEU A 1 105 ? -14.767 7.729 -3.996 1.00 78.62 105 LEU A N 1
ATOM 803 C CA . LEU A 1 105 ? -14.852 8.486 -5.243 1.00 78.62 105 LEU A CA 1
ATOM 804 C C . LEU A 1 105 ? -16.284 8.925 -5.562 1.00 78.62 105 LEU A C 1
ATOM 806 O O . LEU A 1 105 ? -16.481 9.994 -6.134 1.00 78.62 105 LEU A O 1
ATOM 810 N N . THR A 1 106 ? -17.285 8.121 -5.191 1.00 76.06 106 THR A N 1
ATOM 811 C CA . THR A 1 106 ? -18.700 8.409 -5.480 1.00 76.06 106 THR A CA 1
ATOM 812 C C . THR A 1 106 ? -19.480 8.936 -4.277 1.00 76.06 106 THR A C 1
ATOM 814 O O . THR A 1 106 ? -20.654 9.282 -4.411 1.00 76.06 106 THR A O 1
ATOM 817 N N . GLY A 1 107 ? -18.880 8.948 -3.084 1.00 66.06 107 GLY A N 1
ATOM 818 C CA . GLY A 1 107 ? -19.607 9.128 -1.828 1.00 66.06 107 GLY A CA 1
ATOM 819 C C . GLY A 1 107 ? -20.594 7.980 -1.565 1.00 66.06 107 GLY A C 1
ATOM 820 O O . GLY A 1 107 ? -20.423 6.863 -2.053 1.00 66.06 107 GLY A O 1
ATOM 821 N N . ASN A 1 108 ? -21.679 8.264 -0.834 1.00 63.62 108 ASN A N 1
ATOM 822 C CA . ASN A 1 108 ? -22.747 7.305 -0.488 1.00 63.62 108 ASN A CA 1
ATOM 823 C C . ASN A 1 108 ? -23.683 6.940 -1.668 1.00 63.62 108 ASN A C 1
ATOM 825 O O . ASN A 1 108 ? -24.856 6.617 -1.455 1.00 63.62 108 ASN A O 1
ATOM 829 N N . GLY A 1 109 ? -23.203 7.011 -2.912 1.00 61.56 109 GLY A N 1
ATOM 830 C CA . GLY A 1 109 ? -23.945 6.547 -4.082 1.00 61.56 109 GLY A CA 1
ATOM 831 C C . GLY A 1 109 ? -24.293 5.066 -3.927 1.00 61.56 109 GLY A C 1
ATOM 832 O O . GLY A 1 109 ? -23.410 4.225 -3.770 1.00 61.56 109 GLY A O 1
ATOM 833 N N . LYS A 1 110 ? -25.588 4.738 -3.909 1.00 57.31 110 LYS A N 1
ATOM 834 C CA . LYS A 1 110 ? -26.042 3.353 -3.757 1.00 57.31 110 LYS A CA 1
ATOM 835 C C . LYS A 1 110 ? -25.719 2.563 -5.024 1.00 57.31 110 LYS A C 1
ATOM 837 O O . LYS A 1 110 ? -26.149 2.939 -6.110 1.00 57.31 110 LYS A O 1
ATOM 842 N N . HIS A 1 111 ? -25.025 1.440 -4.861 1.00 53.16 111 HIS A N 1
ATOM 843 C CA . HIS A 1 111 ? -25.007 0.380 -5.863 1.00 53.16 111 HIS A CA 1
ATOM 844 C C . HIS A 1 111 ? -26.417 -0.224 -5.899 1.00 53.16 111 HIS A C 1
ATOM 846 O O . HIS A 1 111 ? -26.882 -0.770 -4.900 1.00 53.16 111 HIS A O 1
ATOM 852 N N . LEU A 1 112 ? -27.123 -0.056 -7.014 1.00 51.69 112 LEU A N 1
ATOM 853 C CA . LEU A 1 112 ? -28.374 -0.764 -7.272 1.00 51.69 112 LEU A CA 1
ATOM 854 C C . LEU A 1 112 ? -27.994 -2.119 -7.874 1.00 51.69 112 LEU A C 1
ATOM 856 O O . LEU A 1 112 ? -27.714 -2.197 -9.067 1.00 51.69 112 LEU A O 1
ATOM 860 N N . SER A 1 113 ? -27.875 -3.137 -7.022 1.00 49.59 113 SER A N 1
ATOM 861 C CA . SER A 1 113 ? -27.896 -4.543 -7.441 1.00 49.59 113 SER A CA 1
ATOM 862 C C . SER A 1 113 ? -29.335 -5.015 -7.564 1.00 49.59 113 SER A C 1
ATOM 864 O O . SER A 1 113 ? -30.092 -4.705 -6.612 1.00 49.59 113 SER A O 1
#

Foldseek 3Di:
DPFDFPDKDWDWDQDPPRDTDIDIWTKGWDWDADPVRPDIDIDIDTDDPAPDDDDDADDDPVVCVVCVVVVHDDLRHPPPDPPNPPPDPDGDPDDDDPVVVVCVVVPPPDDDD

Sequence (113 aa):
MNLKGLGEKTVNHGLFGGIECAETHQRYNITLSSINGSYNCELEVLDEKKICASLPRMNDDNCLKHLKDLGILISDAMINEKSCLYEKILEINLLIGADHAGKLLTGNGKHLS

Secondary structure (DSSP, 8-state):
--PPEEEEEEEEEEETTTEEEEEEEEEEEEEEE-TTSS-EEEEEEE--S-S-PPPPPB--HHHHHHHHHTTPPPTTB--TTT--TT------S----HHHHHHHHH-S-----

Radius of gyration: 19.84 Å; Cα contacts (8 Å, |Δi|>4): 108; chains: 1; bounding box: 48×40×53 Å